Protein AF-A0A7Y7DVB0-F1 (afdb_monomer)

pLDDT: mean 81.63, std 18.98, range [44.47, 98.19]

Solvent-accessible surface area (backbone atoms only — not comparable to full-atom values): 6786 Å² total; per-residue (Å²): 136,89,82,82,79,80,74,77,77,76,66,80,78,66,73,79,73,71,73,71,71,76,72,72,77,72,73,77,63,80,68,68,55,55,68,68,40,50,51,52,28,48,52,45,42,48,74,51,42,26,64,56,18,66,75,77,40,62,93,67,52,64,43,92,84,50,40,72,83,41,36,71,60,49,47,46,33,44,70,70,65,60,66,39,55,62,78,99,43,77,76,52,75,63,52,49,46,38,41,48,56,35,50,45,51,71,56,127

Sequence (108 aa):
MKWLWLLFVLTCFALVSFSSNEMNEEITTWQTPDPKLKQKALIVLQNKCNDCHRKKNKSVIFTKDNMNSKSRKIYKQVFVKKKMPKEDVTLTTSERKDLQLWLDSLNP

Secondary structure (DSSP, 8-state):
---SSSSSSSSTTS--------------------HHHHHHHHHHIIIIIHHHHHHH-GGG---TTTTTTTHHHHHIIIIIS---S-SS----HHHHHHHHHHHHTT--

Foldseek 3Di:
DPPP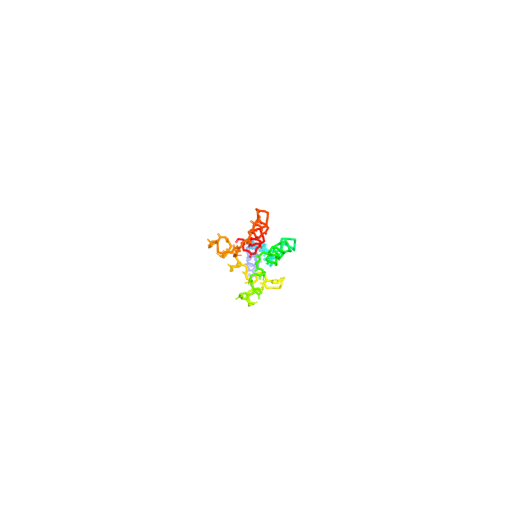PPPVVPPVPPDPVPVPPPPVPPPPPLLDQDPVLLVLLQVLCQVFPQVVCVVPNVVPRDDSVCCLVCLVVCCCCCPVVVVPDDDPGDDDPVNVVSSVSRSVSSPD

Mean predicted aligned error: 12.73 Å

Structure (mmCIF, N/CA/C/O backbone):
data_AF-A0A7Y7DVB0-F1
#
_entry.id   AF-A0A7Y7DVB0-F1
#
loop_
_atom_site.group_PDB
_atom_site.id
_atom_site.type_symbol
_atom_site.label_atom_id
_atom_site.label_alt_id
_atom_site.label_comp_id
_atom_site.label_asym_id
_atom_site.label_entity_id
_atom_site.label_seq_id
_atom_site.pdbx_PDB_ins_code
_atom_site.Cartn_x
_atom_site.Cartn_y
_atom_site.Cartn_z
_atom_site.occupancy
_atom_site.B_iso_or_equiv
_atom_site.auth_seq_id
_atom_site.auth_comp_id
_atom_site.auth_asym_id
_atom_site.auth_atom_id
_atom_site.pdbx_PDB_model_num
ATOM 1 N N . MET A 1 1 ? 49.697 -26.923 -67.069 1.00 48.53 1 MET A N 1
ATOM 2 C CA . MET A 1 1 ? 50.244 -26.077 -65.988 1.00 48.53 1 MET A CA 1
ATOM 3 C C . MET A 1 1 ? 49.115 -25.764 -65.018 1.00 48.53 1 MET A C 1
ATOM 5 O O . MET A 1 1 ? 48.324 -24.866 -65.252 1.00 48.53 1 MET A O 1
ATOM 9 N N . LYS A 1 2 ? 48.947 -26.636 -64.017 1.00 57.16 2 LYS A N 1
ATOM 10 C CA . LYS A 1 2 ? 47.784 -26.721 -63.111 1.00 57.16 2 LYS A CA 1
ATOM 11 C C . LYS A 1 2 ? 48.074 -26.088 -61.737 1.00 57.16 2 LYS A C 1
ATOM 13 O O . LYS A 1 2 ? 47.510 -26.500 -60.736 1.00 57.16 2 LYS A O 1
ATOM 18 N N . TRP A 1 3 ? 48.986 -25.118 -61.683 1.00 53.59 3 TRP A N 1
ATOM 19 C CA . TRP A 1 3 ? 49.508 -24.522 -60.441 1.00 53.59 3 TRP A CA 1
ATOM 20 C C . TRP A 1 3 ? 49.155 -23.033 -60.293 1.00 53.59 3 TRP A C 1
ATOM 22 O O . TRP A 1 3 ? 49.876 -22.281 -59.654 1.00 53.59 3 TRP A O 1
ATOM 32 N N . LEU A 1 4 ? 48.031 -22.598 -60.871 1.00 51.75 4 LEU A N 1
ATOM 33 C CA . LEU A 1 4 ? 47.503 -21.238 -60.676 1.00 51.75 4 LEU A CA 1
ATOM 34 C C . LEU A 1 4 ? 46.106 -21.213 -60.027 1.00 51.75 4 LEU A C 1
ATOM 36 O O . LEU A 1 4 ? 45.408 -20.212 -60.093 1.00 51.75 4 LEU A O 1
ATOM 40 N N . TRP A 1 5 ? 45.700 -22.321 -59.398 1.00 48.75 5 TRP A N 1
ATOM 41 C CA . TRP A 1 5 ? 44.416 -22.481 -58.692 1.00 48.75 5 TRP A CA 1
ATOM 42 C C . TRP A 1 5 ? 44.600 -22.705 -57.179 1.00 48.75 5 TRP A C 1
ATOM 44 O O . TRP A 1 5 ? 43.721 -23.237 -56.514 1.00 48.75 5 TRP A O 1
ATOM 54 N N . LEU A 1 6 ? 45.758 -22.328 -56.623 1.00 52.00 6 LEU A N 1
ATOM 55 C CA . LEU A 1 6 ? 46.084 -22.504 -55.197 1.00 52.00 6 LEU A CA 1
ATOM 56 C C . LEU A 1 6 ? 46.372 -21.188 -54.454 1.00 52.00 6 LEU A C 1
ATOM 58 O O . LEU A 1 6 ? 46.817 -21.219 -53.314 1.00 52.00 6 LEU A O 1
ATOM 62 N N . LEU A 1 7 ? 46.079 -20.032 -55.059 1.00 49.28 7 LEU A N 1
ATOM 63 C CA . LEU A 1 7 ? 46.215 -18.718 -54.404 1.00 49.28 7 LEU A CA 1
ATOM 64 C C . LEU A 1 7 ? 44.911 -17.917 -54.304 1.00 49.28 7 LEU A C 1
ATOM 66 O O . LEU A 1 7 ? 44.931 -16.789 -53.828 1.00 49.28 7 LEU A O 1
ATOM 70 N N . PHE A 1 8 ? 43.767 -18.491 -54.681 1.00 47.69 8 PHE A N 1
ATOM 71 C CA . PHE A 1 8 ? 42.464 -17.819 -54.547 1.00 47.69 8 PHE A CA 1
ATOM 72 C C . PHE A 1 8 ? 41.506 -18.525 -53.577 1.00 47.69 8 PHE A C 1
ATOM 74 O O . PHE A 1 8 ? 40.304 -18.299 -53.599 1.00 47.69 8 PHE A O 1
ATOM 81 N N . VAL A 1 9 ? 42.041 -19.382 -52.703 1.00 52.34 9 VAL A N 1
ATOM 82 C CA . VAL A 1 9 ? 41.318 -19.897 -51.522 1.00 52.34 9 VAL A CA 1
ATOM 83 C C . VAL A 1 9 ? 41.706 -19.109 -50.257 1.00 52.34 9 VAL A C 1
ATOM 85 O O . VAL A 1 9 ? 41.073 -19.249 -49.218 1.00 52.34 9 VAL A O 1
ATOM 88 N N . LEU A 1 10 ? 42.697 -18.209 -50.338 1.00 52.16 10 LEU A N 1
ATOM 89 C CA . LEU A 1 10 ? 43.225 -17.474 -49.181 1.00 52.16 10 LEU A CA 1
ATOM 90 C C . LEU A 1 10 ? 42.727 -16.021 -49.046 1.00 52.16 10 LEU A C 1
ATOM 92 O O . LEU A 1 10 ? 43.235 -15.285 -48.208 1.00 52.16 10 LEU A O 1
ATOM 96 N N . THR A 1 11 ? 41.744 -15.584 -49.838 1.00 50.12 11 THR A N 1
ATOM 97 C CA . THR A 1 11 ? 41.210 -14.205 -49.777 1.00 50.12 11 THR A CA 1
ATOM 98 C C . THR A 1 11 ? 39.763 -14.104 -49.283 1.00 50.12 11 THR A C 1
ATOM 100 O O . THR A 1 11 ? 39.275 -12.998 -49.077 1.00 50.12 11 THR A O 1
ATOM 103 N N . CYS A 1 12 ? 39.083 -15.220 -48.985 1.00 50.34 12 CYS A N 1
ATOM 104 C CA . CYS A 1 12 ? 37.748 -15.195 -48.360 1.00 50.34 12 CYS A CA 1
ATOM 105 C C . CYS A 1 12 ? 37.771 -15.109 -46.827 1.00 50.34 12 CYS A C 1
ATOM 107 O O . CYS A 1 12 ? 36.717 -14.985 -46.213 1.00 50.34 12 CYS A O 1
ATOM 109 N N . PHE A 1 13 ? 38.949 -15.116 -46.201 1.00 51.59 13 PHE A N 1
ATOM 110 C CA . PHE A 1 13 ? 39.089 -14.821 -44.773 1.00 51.59 13 PHE A CA 1
ATOM 111 C C . PHE A 1 13 ? 39.373 -13.329 -44.534 1.00 51.59 13 PHE A C 1
ATOM 113 O O . PHE A 1 13 ? 40.039 -12.946 -43.577 1.00 51.59 13 PHE A O 1
ATOM 120 N N . ALA A 1 14 ? 38.872 -12.458 -45.416 1.00 53.16 14 ALA A N 1
ATOM 121 C CA . ALA A 1 14 ? 38.655 -11.063 -45.078 1.00 53.16 14 ALA A CA 1
ATOM 122 C C . ALA A 1 14 ? 37.510 -11.026 -44.066 1.00 53.16 14 ALA A C 1
ATOM 124 O O . ALA A 1 14 ? 36.344 -10.959 -44.440 1.00 53.16 14 ALA A O 1
ATOM 125 N N . LEU A 1 15 ? 37.895 -11.190 -42.798 1.00 57.03 15 LEU A N 1
ATOM 126 C CA . LEU A 1 15 ? 37.328 -10.558 -41.616 1.00 57.03 15 LEU A CA 1
ATOM 127 C C . LEU A 1 15 ? 36.012 -9.838 -41.918 1.00 57.03 15 LEU A C 1
ATOM 129 O O . LEU A 1 15 ? 35.939 -8.609 -41.952 1.00 57.03 15 LEU A O 1
ATOM 133 N N . VAL A 1 16 ? 34.936 -10.613 -42.052 1.00 55.25 16 VAL A N 1
ATOM 134 C CA . VAL A 1 16 ? 33.676 -10.151 -41.501 1.00 55.25 16 VAL A CA 1
ATOM 135 C C . VAL A 1 16 ? 33.965 -10.138 -40.012 1.00 55.25 16 VAL A C 1
ATOM 137 O O . VAL A 1 16 ? 33.785 -11.133 -39.314 1.00 55.25 16 VAL A O 1
ATOM 140 N N . SER A 1 17 ? 34.512 -9.016 -39.545 1.00 56.50 17 SER A N 1
ATOM 141 C CA . SER A 1 17 ? 34.393 -8.582 -38.168 1.00 56.50 17 SER A CA 1
ATOM 142 C C . SER A 1 17 ? 32.903 -8.385 -37.959 1.00 56.50 17 SER A C 1
ATOM 144 O O . SER A 1 17 ? 32.388 -7.269 -37.953 1.00 56.50 17 SER A O 1
ATOM 146 N N . PHE A 1 18 ? 32.189 -9.504 -37.855 1.00 54.56 18 PHE A N 1
ATOM 147 C CA . PHE A 1 18 ? 30.959 -9.567 -37.124 1.00 54.56 18 PHE A CA 1
ATOM 148 C C . PHE A 1 18 ? 31.415 -9.174 -35.729 1.00 54.56 18 PHE A C 1
ATOM 150 O O . PHE A 1 18 ? 31.949 -9.991 -34.983 1.00 54.56 18 PHE A O 1
ATOM 157 N N . SER A 1 19 ? 31.365 -7.866 -35.455 1.00 60.28 19 SER A N 1
ATOM 158 C CA . SER A 1 19 ? 31.269 -7.379 -34.097 1.00 60.28 19 SER A CA 1
ATOM 159 C C . SER A 1 19 ? 30.110 -8.170 -33.547 1.00 60.28 19 SER A C 1
ATOM 161 O O . SER A 1 19 ? 28.951 -7.895 -33.862 1.00 60.28 19 SER A O 1
ATOM 163 N N . SER A 1 20 ? 30.445 -9.234 -32.825 1.00 60.19 20 SER A N 1
ATOM 164 C CA . SER A 1 20 ? 29.580 -9.802 -31.829 1.00 60.19 20 SER A CA 1
ATOM 165 C C . SER A 1 20 ? 29.265 -8.595 -30.971 1.00 60.19 20 SER A C 1
ATOM 167 O O . SER A 1 20 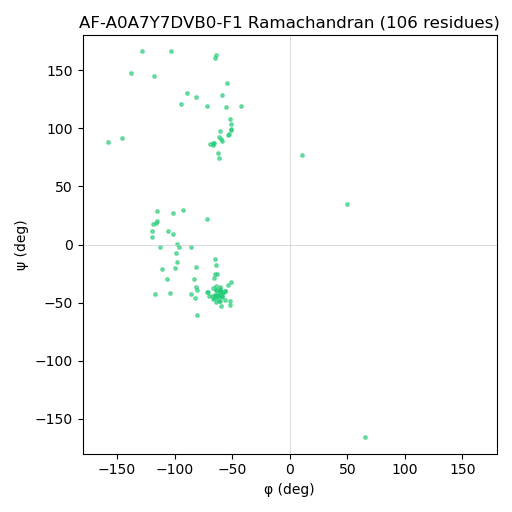? 30.089 -8.186 -30.158 1.00 60.19 20 SER A O 1
ATOM 169 N N . ASN A 1 21 ? 28.145 -7.928 -31.263 1.00 63.12 21 ASN A N 1
ATOM 170 C CA . ASN A 1 21 ? 27.537 -7.047 -30.299 1.00 63.12 21 ASN A CA 1
ATOM 171 C C . ASN A 1 21 ? 27.438 -7.942 -29.083 1.00 63.12 21 ASN A C 1
ATOM 173 O O . ASN A 1 21 ? 26.727 -8.950 -29.109 1.00 63.12 21 ASN A O 1
ATOM 177 N N . GLU A 1 22 ? 28.281 -7.637 -28.104 1.00 62.31 22 GLU A N 1
ATOM 178 C CA . GLU A 1 22 ? 28.155 -8.102 -26.750 1.00 62.31 22 GLU A CA 1
ATOM 179 C C . GLU A 1 22 ? 26.729 -7.708 -26.413 1.00 62.31 22 GLU A C 1
ATOM 181 O O . GLU A 1 22 ? 26.407 -6.537 -26.195 1.00 62.31 22 GLU A O 1
ATOM 186 N N . MET A 1 23 ? 25.823 -8.668 -26.588 1.00 51.75 23 MET A N 1
ATOM 187 C CA . MET A 1 23 ? 24.466 -8.554 -26.131 1.00 51.75 23 MET A CA 1
ATOM 188 C C . MET A 1 23 ? 24.675 -8.560 -24.636 1.00 51.75 23 MET A C 1
ATOM 190 O O . MET A 1 23 ? 24.788 -9.619 -24.026 1.00 51.75 23 MET A O 1
ATOM 194 N N . ASN A 1 24 ? 24.905 -7.358 -24.107 1.00 62.09 24 A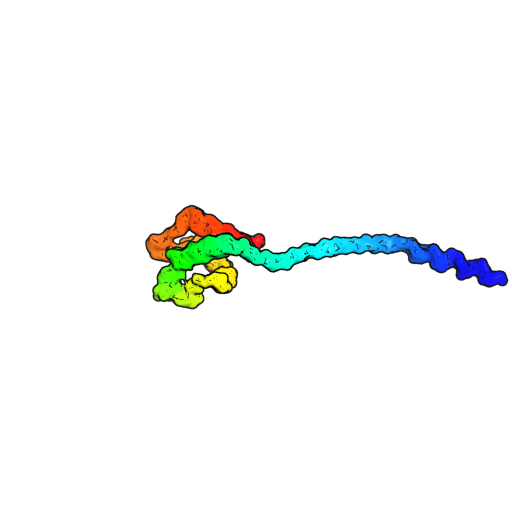SN A N 1
ATOM 195 C CA . ASN A 1 24 ? 24.909 -7.079 -22.702 1.00 62.09 24 ASN A CA 1
ATOM 196 C C . ASN A 1 24 ? 23.591 -7.677 -22.256 1.00 62.09 24 ASN A C 1
ATOM 198 O O . ASN A 1 24 ? 22.520 -7.189 -22.630 1.00 62.09 24 ASN A O 1
ATOM 202 N N . GLU A 1 25 ? 23.692 -8.836 -21.619 1.00 57.44 25 GLU A N 1
ATOM 203 C CA . GLU A 1 25 ? 22.578 -9.505 -21.005 1.00 57.44 25 GLU A CA 1
ATOM 204 C C . GLU A 1 25 ? 22.210 -8.552 -19.877 1.00 57.44 25 GLU A C 1
ATOM 206 O O . GLU A 1 25 ? 22.734 -8.612 -18.766 1.00 57.44 25 GLU A O 1
ATOM 211 N N . GLU A 1 26 ? 21.392 -7.554 -20.212 1.00 55.75 26 GLU A N 1
ATOM 212 C CA . GLU A 1 26 ? 20.636 -6.818 -19.235 1.00 55.75 26 GLU A CA 1
ATOM 213 C C . GLU A 1 26 ? 19.766 -7.895 -18.621 1.00 55.75 26 GLU A C 1
ATOM 215 O O . GLU A 1 26 ? 18.724 -8.279 -19.152 1.00 55.75 26 GLU A O 1
ATOM 220 N N . ILE A 1 27 ? 20.288 -8.473 -17.541 1.00 52.81 27 ILE A N 1
ATOM 221 C CA . ILE A 1 27 ? 19.537 -9.274 -16.611 1.00 52.81 27 ILE A CA 1
ATOM 222 C C . ILE A 1 27 ? 18.359 -8.369 -16.286 1.00 52.81 27 ILE A C 1
ATOM 224 O O . ILE A 1 27 ? 18.484 -7.434 -15.492 1.00 52.81 27 ILE A O 1
ATOM 228 N N . THR A 1 28 ? 17.218 -8.616 -16.930 1.00 49.28 28 THR A N 1
ATOM 229 C CA . THR A 1 28 ? 15.916 -8.171 -16.464 1.00 49.28 28 THR A CA 1
ATOM 230 C C . THR A 1 28 ? 15.750 -8.869 -15.133 1.00 49.28 28 THR A C 1
ATOM 232 O O . THR A 1 28 ? 15.150 -9.938 -15.024 1.00 49.28 28 THR A O 1
ATOM 235 N N . THR A 1 29 ? 16.406 -8.312 -14.114 1.00 44.47 29 THR A N 1
ATOM 236 C CA . THR A 1 29 ? 16.182 -8.684 -12.740 1.00 44.47 29 THR A CA 1
ATOM 237 C C . THR A 1 29 ? 14.692 -8.470 -12.594 1.00 44.47 29 THR A C 1
ATOM 239 O O . THR A 1 29 ? 14.179 -7.378 -12.841 1.00 44.47 29 THR A O 1
ATOM 242 N N . TRP A 1 30 ? 13.956 -9.534 -12.298 1.00 44.97 30 TRP A N 1
ATOM 243 C CA . TRP A 1 30 ? 12.628 -9.383 -11.742 1.00 44.97 30 TRP A CA 1
ATOM 244 C C . TRP A 1 30 ? 12.854 -8.596 -10.454 1.00 44.97 30 TRP A C 1
ATOM 246 O O . TRP A 1 30 ? 13.199 -9.193 -9.432 1.00 44.97 30 TRP A O 1
ATOM 256 N N . GLN A 1 31 ? 12.827 -7.258 -10.556 1.00 58.44 31 GLN A N 1
ATOM 257 C CA . GLN A 1 31 ? 13.220 -6.343 -9.496 1.00 58.44 31 GLN A CA 1
ATOM 258 C C . GLN A 1 31 ? 12.281 -6.630 -8.346 1.00 58.44 31 GLN A C 1
ATOM 260 O O . GLN A 1 31 ? 11.115 -6.234 -8.318 1.00 58.44 31 GLN A O 1
ATOM 265 N N . THR A 1 32 ? 12.778 -7.435 -7.419 1.00 64.75 32 THR A N 1
ATOM 266 C CA . THR A 1 32 ? 12.037 -7.747 -6.222 1.00 64.75 32 THR A CA 1
ATOM 267 C C . THR A 1 32 ? 12.090 -6.458 -5.419 1.00 64.75 32 THR A C 1
ATOM 269 O O . THR A 1 32 ? 13.193 -5.987 -5.132 1.00 64.75 32 THR A O 1
ATOM 272 N N . PRO A 1 33 ? 10.938 -5.836 -5.114 1.00 71.19 33 PRO A N 1
ATOM 273 C CA . PRO A 1 33 ? 10.924 -4.568 -4.402 1.00 71.19 33 PRO A CA 1
ATOM 274 C C . PRO A 1 33 ? 11.713 -4.720 -3.106 1.00 71.19 33 PRO A C 1
ATOM 276 O O . PRO A 1 33 ? 11.579 -5.752 -2.436 1.00 71.19 33 PRO A O 1
ATOM 279 N N . ASP A 1 34 ? 12.503 -3.697 -2.763 1.00 87.00 34 ASP A N 1
ATOM 280 C CA . ASP A 1 34 ? 13.310 -3.667 -1.541 1.00 87.00 34 ASP A CA 1
ATOM 281 C C . ASP A 1 34 ? 12.472 -4.214 -0.366 1.00 87.00 34 ASP A C 1
ATOM 283 O O . ASP A 1 34 ? 11.412 -3.650 -0.044 1.00 87.00 34 ASP A O 1
ATOM 287 N N . PRO A 1 35 ? 12.905 -5.320 0.276 1.00 91.06 35 PRO A N 1
ATOM 288 C CA . PRO A 1 35 ? 12.180 -5.937 1.379 1.00 91.06 35 PRO A CA 1
ATOM 289 C C . PRO A 1 35 ? 11.796 -4.943 2.478 1.00 91.06 35 PRO A C 1
ATOM 291 O O . PRO A 1 35 ? 10.730 -5.074 3.086 1.00 91.06 35 PRO A O 1
ATOM 294 N N . LYS A 1 36 ? 12.624 -3.916 2.707 1.00 94.56 36 LYS A N 1
ATOM 295 C CA . LYS A 1 36 ? 12.377 -2.861 3.689 1.00 94.56 36 LYS A CA 1
ATOM 296 C C . LYS A 1 36 ? 11.235 -1.941 3.262 1.00 94.56 36 LYS A C 1
ATOM 298 O O . LYS A 1 36 ? 10.370 -1.641 4.088 1.00 94.56 36 LYS A O 1
ATOM 303 N N . LEU A 1 37 ? 11.190 -1.528 1.993 1.00 95.00 37 LEU A N 1
ATOM 304 C CA . LEU A 1 37 ? 10.081 -0.735 1.446 1.00 95.00 37 LEU A CA 1
ATOM 305 C C . LEU A 1 37 ? 8.774 -1.526 1.495 1.00 95.00 37 LEU A C 1
ATOM 307 O O . LEU A 1 37 ? 7.763 -1.020 1.986 1.00 95.00 37 LEU A O 1
ATOM 311 N N . LYS A 1 38 ? 8.813 -2.798 1.080 1.00 95.19 38 LYS A N 1
ATOM 312 C CA . LYS A 1 38 ? 7.649 -3.689 1.138 1.00 95.19 38 LYS A CA 1
ATOM 313 C C . LYS A 1 38 ? 7.127 -3.841 2.568 1.00 95.19 38 LYS A C 1
ATOM 315 O O . LYS A 1 38 ? 5.923 -3.734 2.790 1.00 95.19 38 LYS A O 1
ATOM 320 N N . GLN A 1 39 ? 8.012 -4.049 3.544 1.00 97.62 39 GLN A N 1
ATOM 321 C CA . GLN A 1 39 ? 7.618 -4.206 4.945 1.00 97.62 39 GLN A CA 1
ATOM 322 C C . GLN A 1 39 ? 6.990 -2.931 5.520 1.00 97.62 39 GLN A C 1
ATOM 324 O O . GLN A 1 39 ? 5.949 -3.001 6.173 1.00 97.62 39 GLN A O 1
ATOM 329 N N . LYS A 1 40 ? 7.580 -1.761 5.256 1.00 97.94 40 LYS A N 1
ATOM 330 C CA . LYS A 1 40 ? 7.020 -0.474 5.693 1.00 97.94 40 LYS A CA 1
ATOM 331 C C . LYS A 1 40 ? 5.633 -0.233 5.102 1.00 97.94 40 LYS A C 1
ATOM 333 O O . LYS A 1 40 ? 4.695 0.057 5.840 1.00 97.94 40 LYS A O 1
ATOM 338 N N . ALA A 1 41 ? 5.480 -0.426 3.793 1.00 97.81 41 ALA A N 1
ATOM 339 C CA . ALA A 1 41 ? 4.190 -0.300 3.124 1.00 97.81 41 ALA A CA 1
ATOM 340 C C . ALA A 1 41 ? 3.151 -1.288 3.680 1.00 97.81 41 ALA A C 1
ATOM 342 O O . ALA A 1 41 ? 1.994 -0.915 3.872 1.00 97.81 41 ALA A O 1
ATOM 343 N N . LEU A 1 42 ? 3.554 -2.525 3.995 1.00 98.19 42 LEU A N 1
ATOM 344 C CA . LEU A 1 42 ? 2.666 -3.527 4.584 1.00 98.19 42 LEU A CA 1
ATOM 345 C C . LEU A 1 42 ? 2.105 -3.063 5.933 1.00 98.19 42 LEU A C 1
ATOM 347 O O . LEU A 1 42 ? 0.899 -3.176 6.147 1.00 98.19 42 LEU A O 1
ATOM 351 N N . ILE A 1 43 ? 2.949 -2.496 6.801 1.00 98.19 43 ILE A N 1
ATOM 352 C CA . ILE A 1 43 ? 2.528 -1.944 8.098 1.00 98.19 43 ILE A CA 1
ATOM 353 C C . ILE A 1 43 ? 1.487 -0.837 7.892 1.00 98.19 43 ILE A C 1
ATOM 355 O O . ILE A 1 43 ? 0.446 -0.841 8.550 1.00 98.19 43 ILE A O 1
ATOM 359 N N . VAL A 1 44 ? 1.707 0.067 6.930 1.00 98.00 44 VAL A N 1
ATOM 360 C CA . VAL A 1 44 ? 0.733 1.124 6.609 1.00 98.00 44 VAL A CA 1
ATOM 361 C C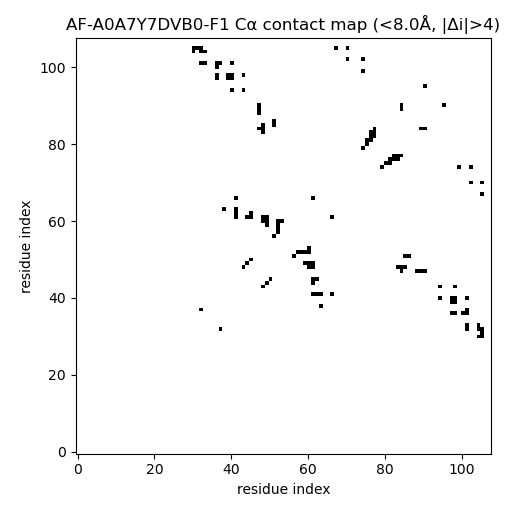 . VAL A 1 44 ? -0.596 0.526 6.145 1.00 98.00 44 VAL A C 1
ATOM 363 O O . VAL A 1 44 ? -1.650 0.898 6.659 1.00 98.00 44 VAL A O 1
ATOM 366 N N . LEU A 1 45 ? -0.580 -0.430 5.210 1.00 97.50 45 LEU A N 1
ATOM 367 C CA . LEU A 1 45 ? -1.804 -1.071 4.714 1.00 97.50 45 LEU A CA 1
ATOM 368 C C . LEU A 1 45 ? -2.559 -1.800 5.835 1.00 97.50 45 LEU A C 1
ATOM 370 O O . LEU A 1 45 ? -3.789 -1.723 5.906 1.00 97.50 45 LEU A 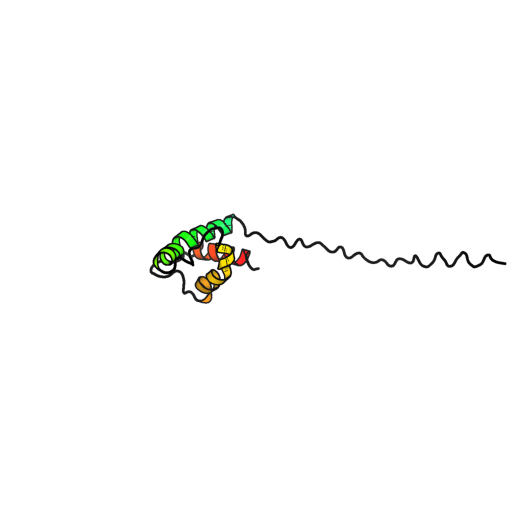O 1
ATOM 374 N N . GLN A 1 46 ? -1.839 -2.481 6.726 1.00 97.25 46 GLN A N 1
ATOM 375 C CA . GLN A 1 46 ? -2.424 -3.205 7.851 1.00 97.25 46 GLN A CA 1
ATOM 376 C C . GLN A 1 46 ? -3.060 -2.267 8.878 1.00 97.25 46 GLN A C 1
ATOM 378 O O . GLN A 1 46 ? -4.194 -2.517 9.281 1.00 97.25 46 GLN A O 1
ATOM 383 N N . ASN A 1 47 ? -2.385 -1.172 9.226 1.00 95.88 47 ASN A N 1
ATOM 384 C CA . ASN A 1 47 ? -2.837 -0.253 10.271 1.00 95.88 47 ASN A CA 1
ATOM 385 C C . ASN A 1 47 ? -3.862 0.775 9.773 1.00 95.88 47 ASN A C 1
ATOM 387 O O . ASN A 1 47 ? -4.690 1.244 10.546 1.00 95.88 47 ASN A O 1
ATOM 391 N N . LYS A 1 48 ? -3.800 1.167 8.493 1.00 95.81 48 LYS A N 1
ATOM 392 C CA . LYS A 1 48 ? -4.595 2.287 7.955 1.00 95.81 48 LYS A CA 1
ATOM 393 C C . LYS A 1 48 ? -5.685 1.867 6.978 1.00 95.81 48 LYS A C 1
ATOM 395 O O . LYS A 1 48 ? -6.630 2.620 6.761 1.00 95.81 48 LYS A O 1
ATOM 400 N N . CYS A 1 49 ? -5.578 0.690 6.362 1.00 95.31 49 CYS A N 1
ATOM 401 C CA . CYS A 1 49 ? -6.540 0.248 5.348 1.00 95.31 49 CYS A CA 1
ATOM 402 C C . CYS A 1 49 ? -7.305 -1.005 5.775 1.00 95.31 49 CYS A C 1
ATOM 404 O O . CYS A 1 49 ? -8.523 -1.088 5.577 1.00 95.31 49 CYS A O 1
ATOM 406 N N . ASN A 1 50 ? -6.621 -1.985 6.369 1.00 96.06 50 ASN A N 1
ATOM 407 C CA . ASN A 1 50 ? -7.237 -3.274 6.663 1.00 96.06 50 ASN A CA 1
ATOM 408 C C . ASN A 1 50 ? -8.352 -3.180 7.704 1.00 96.06 50 ASN A C 1
ATOM 410 O O . ASN A 1 50 ? -9.288 -3.962 7.620 1.00 96.06 50 ASN A O 1
ATOM 414 N N . ASP A 1 51 ? -8.319 -2.224 8.625 1.00 92.12 51 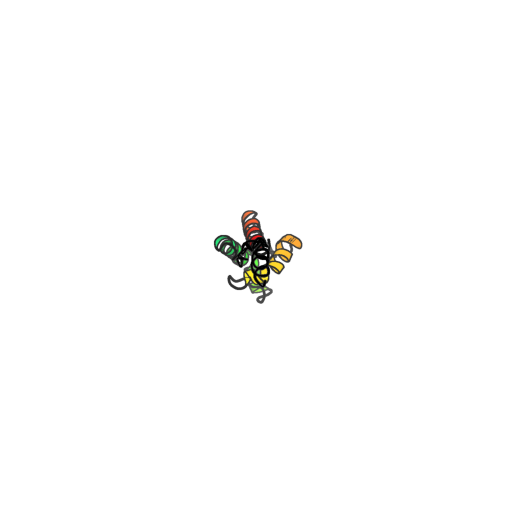ASP A N 1
ATOM 415 C CA . ASP A 1 51 ? -9.376 -2.028 9.624 1.00 92.12 51 ASP A CA 1
ATOM 416 C C . ASP A 1 51 ? -10.751 -1.827 8.979 1.00 92.12 51 ASP A C 1
ATOM 418 O O . ASP A 1 51 ? -11.722 -2.510 9.319 1.00 92.12 51 ASP A O 1
ATOM 422 N N . CYS A 1 52 ? -10.821 -0.949 7.977 1.00 92.69 52 CYS A N 1
ATOM 423 C CA . CYS A 1 52 ? -12.036 -0.728 7.203 1.00 92.69 52 CYS A CA 1
ATOM 424 C C . CYS A 1 52 ? -12.346 -1.929 6.295 1.00 92.69 52 CYS A C 1
ATOM 426 O O . CYS A 1 52 ? -13.498 -2.360 6.217 1.00 92.69 52 CYS A O 1
ATOM 428 N N . HIS A 1 53 ? -11.340 -2.536 5.654 1.00 94.56 53 HI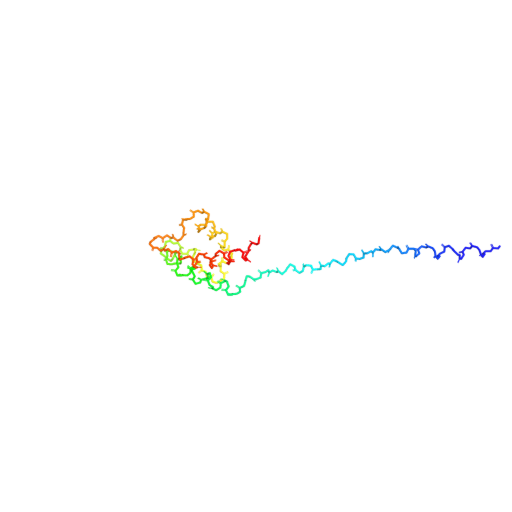S A N 1
ATOM 429 C CA . HIS A 1 53 ? -11.554 -3.710 4.799 1.00 94.56 53 HIS A CA 1
ATOM 430 C C . HIS A 1 53 ? -12.062 -4.936 5.570 1.00 94.56 53 HIS A C 1
ATOM 432 O O . HIS A 1 53 ? -12.945 -5.629 5.072 1.00 94.56 53 HIS A O 1
ATOM 438 N N . ARG A 1 54 ? -11.620 -5.166 6.811 1.00 93.75 54 ARG A N 1
ATOM 439 C CA . ARG A 1 54 ? -12.134 -6.243 7.673 1.00 93.75 54 ARG A CA 1
ATOM 440 C C . ARG A 1 54 ? -13.630 -6.085 7.956 1.00 93.75 54 ARG A C 1
ATOM 442 O O . ARG A 1 54 ? -14.344 -7.085 7.985 1.00 93.75 54 ARG A O 1
ATOM 449 N N . LYS A 1 55 ? -14.099 -4.842 8.114 1.00 92.06 55 LYS A N 1
ATOM 450 C CA . LYS A 1 55 ? -15.506 -4.512 8.394 1.00 92.06 55 LYS A CA 1
ATOM 451 C C . LYS A 1 55 ? -16.373 -4.489 7.132 1.00 92.06 55 LYS A C 1
ATOM 453 O O . LYS A 1 55 ? -17.462 -5.046 7.134 1.00 92.06 55 LYS A O 1
ATOM 458 N N . LYS A 1 56 ? -15.901 -3.841 6.059 1.00 90.88 56 LYS A N 1
ATOM 459 C CA . LYS A 1 56 ? -16.729 -3.484 4.891 1.00 90.88 56 LYS A CA 1
ATOM 460 C C . LYS A 1 56 ? -16.465 -4.317 3.638 1.00 90.88 56 LYS A C 1
ATOM 462 O O . LYS A 1 56 ? -17.362 -4.459 2.818 1.00 90.88 56 LYS A O 1
ATOM 467 N N . ASN A 1 57 ? -15.248 -4.827 3.431 1.00 88.56 57 ASN A N 1
ATOM 468 C CA . ASN A 1 57 ? -14.934 -5.626 2.243 1.00 88.56 57 ASN A CA 1
ATOM 469 C C . ASN A 1 57 ? -13.718 -6.540 2.464 1.00 88.56 57 ASN A C 1
ATOM 471 O O . ASN A 1 57 ? -12.578 -6.178 2.157 1.00 88.56 57 ASN A O 1
ATOM 475 N N . LYS A 1 58 ? -13.976 -7.749 2.972 1.00 90.38 58 LYS A N 1
ATOM 476 C CA . LYS A 1 58 ? -12.932 -8.703 3.379 1.00 90.38 58 LYS A CA 1
ATOM 477 C C . LYS A 1 58 ? -12.068 -9.200 2.211 1.00 90.38 58 LYS A C 1
ATOM 479 O O . LYS A 1 58 ? -10.898 -9.504 2.412 1.00 90.38 58 LYS A O 1
ATOM 484 N N . SER A 1 59 ? -12.589 -9.197 0.979 1.00 88.19 59 SER A N 1
ATOM 485 C CA . SER A 1 59 ? -11.839 -9.619 -0.222 1.00 88.19 59 SER A CA 1
ATOM 486 C C . SER A 1 59 ? -10.629 -8.723 -0.543 1.00 88.19 59 SER A C 1
ATOM 488 O O . SER A 1 59 ? -9.714 -9.111 -1.277 1.00 88.19 59 SER A O 1
ATOM 490 N N . VAL A 1 60 ? -10.592 -7.508 0.018 1.00 88.38 60 VAL A N 1
ATOM 491 C CA . VAL A 1 60 ? -9.532 -6.518 -0.227 1.00 88.38 60 VAL A CA 1
ATOM 492 C C . VAL A 1 60 ? -8.559 -6.363 0.937 1.00 88.38 60 VAL A C 1
ATOM 494 O O . VAL A 1 60 ? -7.731 -5.463 0.886 1.00 88.38 60 VAL A O 1
ATOM 497 N N . ILE A 1 61 ? -8.587 -7.256 1.931 1.00 96.56 61 ILE A N 1
ATOM 498 C CA . ILE A 1 61 ? -7.563 -7.276 2.982 1.00 96.56 61 ILE A CA 1
ATOM 499 C C . ILE A 1 61 ? -6.184 -7.471 2.337 1.00 96.56 61 ILE A C 1
ATOM 501 O O . ILE A 1 61 ? -5.981 -8.364 1.502 1.00 96.56 61 ILE A O 1
ATOM 505 N N . PHE A 1 62 ? -5.254 -6.594 2.701 1.00 96.81 62 PHE A N 1
ATOM 506 C CA . PHE A 1 62 ? -3.884 -6.605 2.215 1.00 96.81 62 PHE A CA 1
ATOM 507 C C . PHE A 1 62 ? -3.007 -7.474 3.113 1.00 96.81 62 PHE A C 1
ATOM 509 O O . PHE A 1 62 ? -3.013 -7.330 4.337 1.00 96.81 62 PHE A O 1
ATOM 516 N N . THR A 1 63 ? -2.246 -8.367 2.494 1.00 97.00 63 THR A N 1
ATOM 517 C CA . THR A 1 63 ? -1.273 -9.253 3.141 1.00 97.00 63 THR A CA 1
ATOM 518 C C . THR A 1 63 ? 0.070 -9.135 2.429 1.00 97.00 63 THR A C 1
ATOM 520 O O . THR A 1 63 ? 0.146 -8.612 1.314 1.00 97.00 63 THR A O 1
ATOM 523 N N . LYS A 1 64 ? 1.136 -9.652 3.050 1.00 96.56 64 LYS A N 1
ATOM 524 C CA . LYS A 1 64 ? 2.482 -9.682 2.456 1.00 96.56 64 LYS A CA 1
ATOM 525 C C . LYS A 1 64 ? 2.497 -10.333 1.065 1.00 96.56 64 LYS A C 1
ATOM 527 O O . LYS A 1 64 ? 3.241 -9.889 0.185 1.00 96.56 64 LYS A O 1
ATOM 532 N N . ASP A 1 65 ? 1.655 -11.344 0.874 1.00 95.00 65 ASP A N 1
ATOM 533 C CA . ASP A 1 65 ? 1.614 -12.151 -0.347 1.00 95.00 65 ASP A CA 1
ATOM 534 C C . ASP A 1 65 ? 0.822 -11.458 -1.456 1.00 95.00 65 ASP A C 1
ATOM 536 O O . ASP A 1 65 ? 1.207 -11.499 -2.621 1.00 95.00 65 ASP A O 1
ATOM 540 N N . ASN A 1 66 ? -0.261 -10.755 -1.104 1.00 95.31 66 ASN A N 1
ATOM 541 C CA . ASN A 1 66 ? -1.153 -10.164 -2.099 1.00 95.31 66 ASN A CA 1
ATOM 542 C C . ASN A 1 66 ? -0.897 -8.674 -2.381 1.00 95.31 66 ASN A C 1
ATOM 544 O O . ASN A 1 66 ? -1.386 -8.171 -3.395 1.00 95.31 66 ASN A O 1
ATOM 548 N N . MET A 1 67 ? -0.147 -7.957 -1.536 1.00 95.38 67 MET A N 1
ATOM 549 C CA . MET A 1 67 ? -0.017 -6.497 -1.650 1.00 95.38 67 MET A CA 1
ATOM 550 C C . MET A 1 67 ? 0.545 -6.055 -3.005 1.00 95.38 67 MET A C 1
ATOM 552 O O . MET A 1 67 ? 0.003 -5.133 -3.611 1.00 95.38 67 MET A O 1
ATOM 556 N N . ASN A 1 68 ? 1.549 -6.764 -3.532 1.00 94.88 68 ASN A N 1
ATOM 557 C CA . ASN A 1 68 ? 2.155 -6.443 -4.826 1.00 94.88 68 ASN A CA 1
ATOM 558 C C . ASN A 1 68 ? 1.145 -6.619 -5.970 1.00 94.88 68 ASN A C 1
ATOM 560 O O . ASN A 1 68 ? 1.010 -5.731 -6.802 1.00 94.88 68 ASN A O 1
ATOM 564 N N . SER A 1 69 ? 0.357 -7.702 -5.962 1.00 93.44 69 SER A N 1
ATOM 565 C CA . SER A 1 69 ? -0.690 -7.937 -6.975 1.00 93.44 69 SER A CA 1
ATOM 566 C C . SER A 1 69 ? -1.798 -6.872 -6.959 1.00 93.44 69 SER A C 1
ATOM 568 O O . SER A 1 69 ? -2.455 -6.620 -7.967 1.00 93.44 69 SER A O 1
ATOM 570 N N . LYS A 1 70 ? -2.003 -6.212 -5.810 1.00 94.62 70 LYS A N 1
ATOM 571 C CA . LYS A 1 70 ? -3.024 -5.173 -5.616 1.00 94.62 70 LYS A CA 1
ATOM 572 C C . LYS A 1 70 ? -2.465 -3.748 -5.740 1.00 94.62 70 LYS A C 1
ATOM 574 O O . LYS A 1 70 ? -3.245 -2.798 -5.625 1.00 94.62 70 LYS A O 1
ATOM 579 N N . SER A 1 71 ? -1.169 -3.582 -6.016 1.00 95.12 71 SER A N 1
ATOM 580 C CA . SER A 1 71 ? -0.457 -2.293 -6.065 1.00 95.12 71 SER A CA 1
ATOM 581 C C . SER A 1 71 ? -1.150 -1.263 -6.961 1.00 95.12 71 SER A C 1
ATOM 583 O O . SER A 1 71 ? -1.479 -0.171 -6.506 1.00 95.12 71 SER A O 1
ATOM 585 N N . ARG A 1 72 ? -1.519 -1.639 -8.193 1.00 94.88 72 ARG A N 1
ATOM 586 C CA . ARG A 1 72 ? -2.236 -0.769 -9.145 1.00 94.88 72 ARG A CA 1
ATOM 587 C C . ARG A 1 72 ? -3.550 -0.231 -8.572 1.00 94.88 72 ARG A C 1
ATOM 589 O O . ARG A 1 72 ? -3.902 0.934 -8.769 1.00 94.88 72 ARG A O 1
ATOM 596 N N . LYS A 1 73 ? -4.299 -1.071 -7.848 1.00 94.44 73 LYS A N 1
ATOM 597 C CA . LYS A 1 73 ? -5.560 -0.666 -7.212 1.00 94.44 73 LYS A CA 1
ATOM 598 C C . LYS A 1 73 ? -5.294 0.257 -6.026 1.00 94.44 73 LYS A C 1
ATOM 600 O O . LYS A 1 73 ? -6.015 1.241 -5.882 1.00 94.44 73 LYS A O 1
ATOM 605 N N . ILE A 1 74 ? -4.272 -0.031 -5.221 1.00 95.88 74 ILE A N 1
ATOM 606 C CA . ILE A 1 74 ? -3.846 0.822 -4.104 1.00 95.88 74 ILE A CA 1
ATOM 607 C C . ILE A 1 74 ? -3.459 2.207 -4.632 1.00 95.88 74 ILE A C 1
ATOM 609 O O . ILE A 1 74 ? -4.060 3.194 -4.209 1.00 95.88 74 ILE A O 1
ATOM 613 N N . TYR A 1 75 ? -2.567 2.275 -5.625 1.00 97.00 75 TYR A N 1
ATOM 614 C CA . TYR A 1 75 ? -2.129 3.523 -6.251 1.00 97.00 75 TYR A CA 1
ATOM 615 C C . TYR A 1 75 ? -3.318 4.374 -6.715 1.00 97.00 75 TYR A C 1
ATOM 617 O O . TYR A 1 75 ? -3.491 5.528 -6.311 1.00 97.00 75 TYR A O 1
ATOM 625 N N . LYS A 1 76 ? -4.224 3.759 -7.487 1.00 96.38 76 LYS A N 1
ATOM 626 C CA . LYS A 1 76 ? -5.411 4.441 -8.010 1.00 96.38 76 LYS A CA 1
ATOM 627 C C . LYS A 1 76 ? -6.326 4.968 -6.904 1.00 96.38 76 LYS A C 1
ATOM 629 O O . LYS A 1 76 ? -6.921 6.027 -7.076 1.00 96.38 76 LYS A O 1
ATOM 634 N N . GLN A 1 77 ? -6.500 4.245 -5.800 1.00 95.44 77 GLN A N 1
ATOM 635 C CA . GLN A 1 77 ? -7.414 4.669 -4.734 1.00 95.44 77 G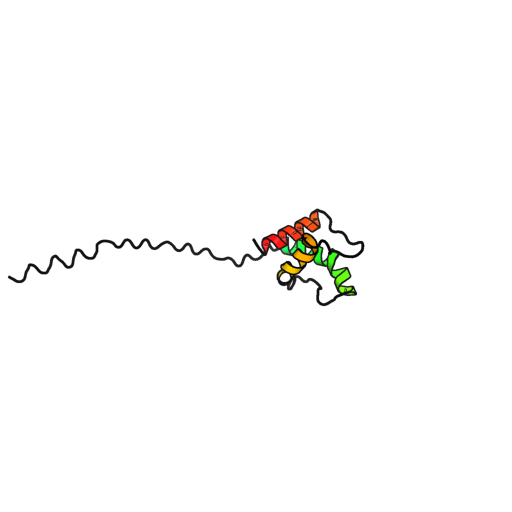LN A CA 1
ATOM 636 C C . GLN A 1 77 ? -6.798 5.725 -3.809 1.00 95.44 77 GLN A C 1
ATOM 638 O O . GLN A 1 77 ? -7.503 6.659 -3.428 1.00 95.44 77 GLN A O 1
ATOM 643 N N . VAL A 1 78 ? -5.513 5.595 -3.473 1.00 95.75 78 VAL A N 1
ATOM 644 C CA . VAL A 1 78 ? -4.830 6.442 -2.480 1.00 95.75 78 VAL A CA 1
ATOM 645 C C . VAL A 1 78 ? -4.289 7.734 -3.096 1.00 95.75 78 VAL A C 1
ATOM 647 O O . VAL A 1 78 ? -4.441 8.803 -2.504 1.00 95.75 78 VAL A O 1
ATOM 650 N N . PHE A 1 79 ? -3.691 7.662 -4.287 1.00 96.38 79 PHE A N 1
ATOM 651 C CA . PHE A 1 79 ? -2.950 8.786 -4.872 1.00 96.38 79 PHE A CA 1
ATOM 652 C C . PHE A 1 79 ? -3.722 9.484 -5.989 1.00 96.38 79 PHE A C 1
ATOM 654 O O . PHE A 1 79 ? -3.790 10.710 -6.007 1.00 96.38 79 PHE A O 1
ATOM 661 N N . VAL A 1 80 ? -4.383 8.717 -6.863 1.00 96.19 80 VAL A N 1
ATOM 662 C CA . VAL A 1 80 ? -5.154 9.292 -7.980 1.00 96.19 80 VAL A CA 1
ATOM 663 C C . VAL A 1 80 ? -6.526 9.768 -7.511 1.00 96.19 80 VAL A C 1
ATOM 665 O O . VAL A 1 80 ? -6.859 10.944 -7.601 1.00 96.19 80 VAL A O 1
ATOM 668 N N . LYS A 1 81 ? -7.346 8.848 -6.988 1.00 96.12 81 LYS A N 1
ATOM 669 C CA . LYS A 1 81 ? -8.722 9.156 -6.579 1.00 96.12 81 LYS A CA 1
ATOM 670 C C . LYS A 1 81 ? -8.811 9.810 -5.206 1.00 96.12 81 LYS A C 1
ATOM 672 O O . LYS A 1 81 ? -9.860 10.366 -4.902 1.00 96.12 81 LYS A O 1
ATOM 677 N N . LYS A 1 82 ? -7.771 9.680 -4.373 1.00 94.31 82 LYS A N 1
ATOM 678 C CA . LYS A 1 82 ? -7.746 10.159 -2.979 1.00 94.31 82 LYS A CA 1
ATOM 679 C C . LYS A 1 82 ? -8.989 9.719 -2.180 1.00 94.31 82 LYS A C 1
ATOM 681 O O . LYS A 1 82 ? -9.505 10.457 -1.354 1.00 94.31 82 LYS A O 1
ATOM 686 N N . LYS A 1 83 ? -9.497 8.510 -2.461 1.00 91.62 83 LYS A N 1
ATOM 687 C CA . LYS A 1 83 ? -10.694 7.914 -1.827 1.00 91.62 83 LYS A CA 1
ATOM 688 C C . LYS A 1 83 ? -10.357 6.972 -0.670 1.00 91.62 83 LYS A C 1
ATOM 690 O O . LYS A 1 83 ? -11.267 6.377 -0.093 1.00 91.62 83 LYS A O 1
ATOM 695 N N . MET A 1 84 ? -9.068 6.769 -0.410 1.00 91.81 84 MET A N 1
ATOM 696 C CA . MET A 1 84 ? -8.539 5.910 0.642 1.00 91.81 84 MET A CA 1
ATOM 697 C C . MET A 1 84 ? -7.352 6.595 1.332 1.00 91.81 84 MET A C 1
ATOM 699 O O . MET A 1 84 ? -6.571 7.259 0.640 1.00 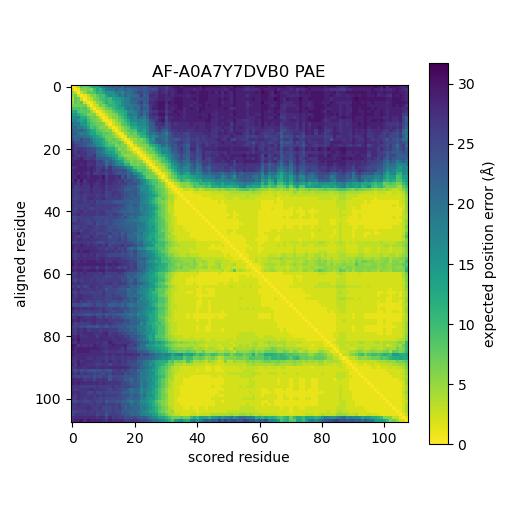91.81 84 MET A O 1
ATOM 703 N N . PRO A 1 85 ? -7.146 6.352 2.638 1.00 92.94 85 PRO A N 1
ATOM 704 C CA . PRO A 1 85 ? -8.029 5.609 3.550 1.00 92.94 85 PRO A CA 1
ATOM 705 C C . PRO A 1 85 ? -9.400 6.285 3.777 1.00 92.94 85 PRO A C 1
ATOM 707 O O . PRO A 1 85 ? -9.594 7.442 3.419 1.00 92.94 85 PRO A O 1
ATOM 710 N N . LYS A 1 86 ? -10.378 5.500 4.253 1.00 86.25 86 LYS A N 1
ATOM 711 C CA . LYS A 1 86 ? -11.750 5.939 4.578 1.00 86.25 86 LYS A CA 1
ATOM 712 C C . LYS A 1 86 ? -11.920 6.085 6.093 1.00 86.25 86 LYS A C 1
ATOM 714 O O . LYS A 1 86 ? -11.147 5.487 6.838 1.00 86.25 86 LYS A O 1
ATOM 719 N N . GLU A 1 87 ? -13.015 6.734 6.500 1.00 81.81 87 GLU A N 1
ATOM 720 C CA . GLU A 1 87 ? -13.313 7.110 7.896 1.00 81.81 87 GLU A CA 1
ATOM 721 C C . GLU A 1 87 ? -12.305 8.148 8.424 1.00 81.81 87 GLU A C 1
ATOM 723 O O . GLU A 1 87 ? -11.545 8.715 7.640 1.00 81.81 87 GLU A O 1
ATOM 728 N N . ASP A 1 88 ? -12.253 8.364 9.740 1.00 83.62 88 ASP A N 1
ATOM 729 C CA . ASP A 1 88 ? -11.302 9.270 10.412 1.00 83.62 88 ASP A CA 1
ATOM 730 C C . ASP A 1 88 ? -9.846 8.754 10.436 1.00 83.62 88 ASP A C 1
ATOM 732 O O . ASP A 1 88 ? -9.023 9.147 11.263 1.00 83.62 88 ASP A O 1
ATOM 736 N N . VAL A 1 89 ? -9.487 7.852 9.520 1.00 89.94 89 VAL A N 1
ATOM 737 C CA . VAL A 1 89 ? -8.124 7.338 9.386 1.00 89.94 89 VAL A CA 1
ATOM 738 C C . VAL A 1 89 ? -7.392 8.155 8.334 1.00 89.94 89 VAL A C 1
ATOM 740 O O . VAL A 1 89 ? -7.773 8.162 7.168 1.00 89.94 89 VAL A O 1
ATOM 743 N N . THR A 1 90 ? -6.290 8.790 8.729 1.00 93.44 90 THR A N 1
ATOM 744 C CA . THR A 1 90 ? -5.431 9.566 7.826 1.00 93.44 90 THR A CA 1
ATOM 745 C C . THR A 1 90 ? -4.025 8.970 7.764 1.00 93.44 90 THR A C 1
ATOM 747 O O . THR A 1 90 ? -3.512 8.436 8.754 1.00 93.44 90 THR A O 1
ATOM 750 N N . LEU A 1 91 ? -3.409 9.054 6.579 1.00 95.56 91 LEU A N 1
ATOM 751 C CA . LEU A 1 91 ? -1.987 8.776 6.388 1.00 95.56 91 LEU A CA 1
ATOM 752 C C . LEU A 1 91 ? -1.174 10.005 6.781 1.00 95.56 91 LEU A C 1
ATOM 754 O O . LEU A 1 91 ? -1.383 11.086 6.227 1.00 95.56 91 LEU A O 1
ATOM 758 N N . THR A 1 92 ? -0.202 9.820 7.665 1.00 97.06 92 THR A N 1
ATOM 759 C CA . THR A 1 92 ? 0.847 10.817 7.886 1.00 97.06 92 THR A CA 1
ATOM 760 C C . THR A 1 92 ? 1.690 10.996 6.621 1.00 97.06 92 THR A C 1
ATOM 762 O O . THR A 1 92 ? 1.705 10.148 5.721 1.00 97.06 92 THR A O 1
ATOM 765 N N . THR A 1 93 ? 2.446 12.092 6.553 1.00 96.94 93 THR A N 1
ATOM 766 C CA . THR A 1 93 ? 3.360 12.361 5.434 1.00 96.94 93 THR A CA 1
ATOM 767 C C . THR A 1 93 ? 4.371 11.229 5.233 1.00 96.94 93 THR A C 1
ATOM 769 O O . THR A 1 93 ? 4.626 10.838 4.095 1.00 96.94 93 THR A O 1
ATOM 772 N N . SER A 1 94 ? 4.897 10.652 6.322 1.00 97.62 94 SER A N 1
ATOM 773 C CA . SER A 1 94 ? 5.837 9.525 6.247 1.00 97.62 94 SER A CA 1
ATOM 774 C C . SER A 1 94 ? 5.172 8.263 5.705 1.00 97.62 94 SER A C 1
ATOM 776 O O . SER A 1 94 ? 5.700 7.648 4.788 1.00 97.62 94 SER A O 1
ATOM 778 N N . GLU A 1 95 ? 3.989 7.903 6.206 1.00 98.06 95 GLU A N 1
ATOM 779 C CA . GLU A 1 95 ? 3.271 6.701 5.758 1.00 98.06 95 GLU A CA 1
ATOM 780 C C . GLU A 1 95 ? 2.862 6.798 4.285 1.00 98.06 95 GLU A C 1
ATOM 782 O O . GLU A 1 95 ? 2.963 5.828 3.532 1.00 98.06 95 GLU A O 1
ATOM 787 N N . ARG A 1 96 ? 2.432 7.990 3.849 1.00 97.25 96 ARG A N 1
ATOM 788 C CA . ARG A 1 96 ? 2.151 8.265 2.437 1.00 97.25 96 ARG A CA 1
ATOM 789 C C . ARG A 1 96 ? 3.406 8.089 1.583 1.00 97.25 96 ARG A C 1
ATOM 791 O O . ARG A 1 96 ? 3.315 7.496 0.512 1.00 97.25 96 ARG A O 1
ATOM 798 N N . LYS A 1 97 ? 4.552 8.595 2.047 1.00 97.25 97 LYS A N 1
ATOM 799 C CA . LYS A 1 97 ? 5.834 8.471 1.345 1.00 97.25 97 LYS A CA 1
ATOM 800 C C . LYS A 1 97 ? 6.296 7.016 1.267 1.00 97.25 97 LYS A C 1
ATOM 802 O O . LYS A 1 97 ? 6.664 6.574 0.187 1.00 97.25 97 LYS A O 1
ATOM 807 N N . ASP A 1 98 ? 6.226 6.264 2.363 1.00 97.62 98 ASP A N 1
ATOM 808 C CA . ASP A 1 98 ? 6.594 4.844 2.388 1.00 97.62 98 ASP A CA 1
ATOM 809 C C . ASP A 1 98 ? 5.715 4.017 1.426 1.00 97.62 98 ASP A C 1
ATOM 811 O O . ASP A 1 98 ? 6.229 3.165 0.702 1.00 97.62 98 ASP A O 1
ATOM 815 N N . LEU A 1 99 ? 4.405 4.305 1.351 1.00 97.06 99 LEU A N 1
ATOM 816 C CA . LEU A 1 99 ? 3.511 3.689 0.361 1.00 97.06 99 LEU A CA 1
ATOM 817 C C . LEU A 1 99 ? 3.887 4.050 -1.077 1.00 97.06 99 LEU A C 1
ATOM 819 O O . LEU A 1 99 ? 3.872 3.171 -1.935 1.00 97.06 99 LEU A O 1
ATOM 823 N N . GLN A 1 100 ? 4.191 5.321 -1.345 1.00 96.62 100 GLN A N 1
ATOM 824 C CA . GLN A 1 100 ? 4.545 5.783 -2.687 1.00 96.62 100 GLN A CA 1
ATOM 825 C C . GLN A 1 100 ? 5.850 5.135 -3.160 1.00 96.62 100 GLN A C 1
ATOM 827 O O . GLN A 1 100 ? 5.858 4.510 -4.211 1.00 96.62 100 GLN A O 1
ATOM 832 N N . LEU A 1 101 ? 6.903 5.166 -2.336 1.00 95.88 101 LEU A N 1
ATOM 833 C CA . LEU A 1 101 ? 8.201 4.566 -2.663 1.00 95.88 101 LEU A CA 1
ATOM 834 C C . LEU A 1 101 ? 8.091 3.071 -2.969 1.00 95.88 101 LEU A C 1
ATOM 836 O O . LEU A 1 101 ? 8.708 2.574 -3.907 1.00 95.88 101 LEU A O 1
ATOM 840 N N . TRP A 1 102 ? 7.293 2.341 -2.188 1.00 96.38 102 TRP A N 1
ATOM 841 C CA . TRP A 1 102 ? 7.035 0.935 -2.474 1.00 96.38 102 TRP A CA 1
ATOM 842 C C . TRP A 1 102 ? 6.287 0.742 -3.804 1.00 96.38 102 TRP A C 1
ATOM 844 O O . TRP A 1 102 ? 6.649 -0.146 -4.573 1.00 96.38 102 TRP A O 1
ATOM 854 N N . LEU A 1 103 ? 5.268 1.554 -4.101 1.00 95.25 103 LEU A N 1
ATOM 855 C CA . LEU A 1 103 ? 4.525 1.465 -5.365 1.00 95.25 103 LEU A CA 1
ATOM 856 C C . LEU A 1 103 ? 5.403 1.791 -6.578 1.00 95.25 103 LEU A C 1
ATOM 858 O O . LEU A 1 103 ? 5.291 1.097 -7.587 1.00 95.25 103 LEU A O 1
ATOM 862 N N . ASP A 1 104 ? 6.282 2.781 -6.452 1.00 93.88 104 ASP A N 1
ATOM 863 C CA . ASP A 1 104 ? 7.237 3.168 -7.494 1.00 93.88 104 ASP A CA 1
ATOM 864 C C . ASP A 1 104 ? 8.271 2.058 -7.721 1.00 93.88 104 ASP A C 1
ATOM 866 O O . ASP A 1 104 ? 8.585 1.725 -8.856 1.00 93.88 104 ASP A O 1
ATOM 870 N N . SER A 1 105 ? 8.710 1.370 -6.658 1.00 92.88 105 SER A N 1
ATOM 871 C CA . SER A 1 105 ? 9.611 0.212 -6.790 1.00 92.88 105 SER A CA 1
ATOM 872 C C . SER A 1 105 ? 9.000 -0.992 -7.528 1.00 92.88 105 SER A C 1
ATOM 874 O O . SER A 1 105 ? 9.718 -1.932 -7.854 1.00 92.88 105 SER A O 1
ATOM 876 N N . LEU A 1 106 ? 7.678 -1.001 -7.752 1.00 89.88 106 LEU A N 1
ATOM 877 C CA . LEU A 1 106 ? 6.954 -2.076 -8.441 1.00 89.88 106 LEU A CA 1
ATOM 878 C C . LEU A 1 106 ? 6.636 -1.773 -9.908 1.00 89.88 106 LEU A C 1
ATOM 880 O O . LEU A 1 106 ? 6.297 -2.699 -10.640 1.00 89.88 106 LEU A O 1
ATOM 884 N N . ASN A 1 107 ? 6.646 -0.504 -10.310 1.00 71.81 107 ASN A N 1
ATOM 885 C CA . ASN A 1 107 ? 6.424 -0.071 -11.687 1.00 71.81 107 ASN A CA 1
ATOM 886 C C . ASN A 1 107 ? 7.309 1.164 -11.919 1.00 71.81 107 ASN A C 1
ATOM 888 O O . ASN A 1 107 ? 6.855 2.260 -11.575 1.00 71.81 107 ASN A O 1
ATOM 892 N N . PRO A 1 108 ? 8.547 0.990 -12.415 1.00 54.12 108 PRO A N 1
ATOM 893 C CA . PRO A 1 108 ? 9.374 2.118 -12.829 1.00 54.12 108 PRO A CA 1
ATOM 894 C C . PRO A 1 108 ? 8.706 2.935 -13.944 1.00 54.12 108 PRO A C 1
ATOM 896 O O . PRO A 1 108 ? 7.934 2.349 -14.744 1.00 54.12 108 PRO A O 1
#

Radius of gyration: 28.75 Å; Cα contacts (8 Å, |Δi|>4): 71; chains: 1; bounding box: 67×39×76 Å